Protein AF-A0A4R5VUU7-F1 (afdb_monomer)

Structure (mmCIF, N/CA/C/O backbone):
data_AF-A0A4R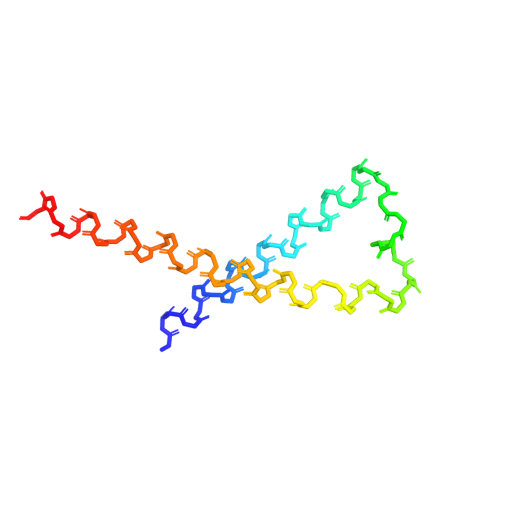5VUU7-F1
#
_entry.id   AF-A0A4R5VUU7-F1
#
loop_
_atom_site.group_PDB
_atom_site.id
_atom_site.type_symbol
_atom_site.label_atom_id
_atom_site.label_alt_id
_atom_site.label_comp_id
_atom_site.label_asym_id
_atom_site.label_entity_id
_atom_site.label_seq_id
_atom_site.pdbx_PDB_ins_code
_atom_site.Cartn_x
_atom_site.Cartn_y
_atom_site.Cartn_z
_atom_site.occupancy
_atom_site.B_iso_or_equiv
_atom_site.auth_seq_id
_atom_site.auth_comp_id
_atom_site.auth_asym_id
_atom_site.auth_atom_id
_atom_site.pdbx_PDB_model_num
ATOM 1 N N . MET A 1 1 ? 16.136 -6.099 -5.255 1.00 75.62 1 MET A N 1
ATOM 2 C CA . MET A 1 1 ? 15.869 -4.886 -4.443 1.00 75.62 1 MET A CA 1
ATOM 3 C C . MET A 1 1 ? 14.740 -4.029 -5.018 1.00 75.62 1 MET A C 1
ATOM 5 O O . MET A 1 1 ? 13.743 -3.853 -4.334 1.00 75.62 1 MET A O 1
ATOM 9 N N . LYS A 1 2 ? 14.835 -3.553 -6.272 1.00 79.06 2 LYS A N 1
ATOM 10 C CA . LYS A 1 2 ? 13.838 -2.646 -6.884 1.00 79.06 2 LYS A CA 1
ATOM 11 C C . LYS A 1 2 ? 12.401 -3.204 -6.897 1.00 79.06 2 LYS A C 1
ATOM 13 O O . LYS A 1 2 ? 11.473 -2.492 -6.538 1.00 79.06 2 LYS A O 1
ATOM 18 N N . ASP A 1 3 ? 12.227 -4.490 -7.211 1.00 81.69 3 ASP A N 1
ATOM 19 C CA . ASP A 1 3 ? 10.910 -5.151 -7.194 1.00 81.69 3 ASP A CA 1
ATOM 20 C C . ASP A 1 3 ? 10.270 -5.218 -5.800 1.00 81.69 3 ASP A C 1
ATOM 22 O O . ASP A 1 3 ? 9.069 -4.999 -5.657 1.00 81.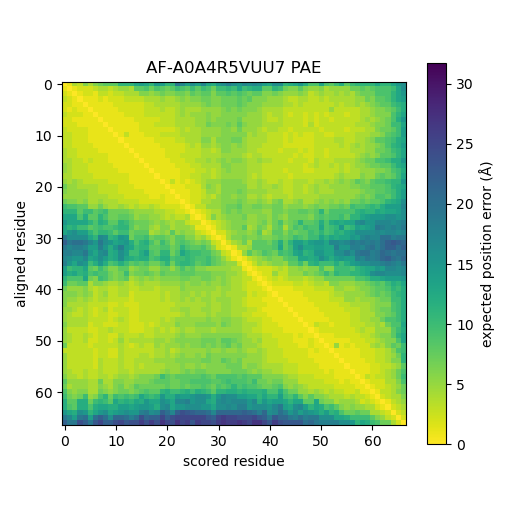69 3 ASP A O 1
ATOM 26 N N . TYR A 1 4 ? 11.069 -5.487 -4.764 1.00 84.81 4 TYR A N 1
ATOM 27 C CA . TYR A 1 4 ? 10.595 -5.530 -3.377 1.00 84.81 4 TYR A CA 1
ATOM 28 C C . TYR A 1 4 ? 10.183 -4.142 -2.883 1.00 84.81 4 TYR A C 1
ATOM 30 O O . TYR A 1 4 ? 9.165 -4.013 -2.211 1.00 84.81 4 TYR A O 1
ATOM 38 N N . PHE A 1 5 ? 10.925 -3.103 -3.274 1.00 88.94 5 PHE A N 1
ATOM 39 C CA . PHE A 1 5 ? 10.586 -1.716 -2.959 1.00 88.94 5 PHE A CA 1
ATOM 40 C C . PHE A 1 5 ? 9.254 -1.292 -3.591 1.00 88.94 5 PHE A C 1
ATOM 42 O O . PHE A 1 5 ? 8.414 -0.693 -2.927 1.00 88.94 5 PHE A O 1
ATOM 49 N N . ILE A 1 6 ? 9.020 -1.673 -4.850 1.00 87.94 6 ILE A N 1
ATOM 50 C CA . ILE A 1 6 ? 7.754 -1.409 -5.546 1.00 87.94 6 ILE A CA 1
ATOM 51 C C . ILE A 1 6 ? 6.592 -2.107 -4.832 1.00 87.94 6 ILE A C 1
ATOM 53 O O . ILE A 1 6 ? 5.589 -1.466 -4.533 1.00 87.94 6 ILE A O 1
ATOM 57 N N . ARG A 1 7 ? 6.740 -3.395 -4.494 1.00 89.06 7 ARG A N 1
ATOM 58 C CA . ARG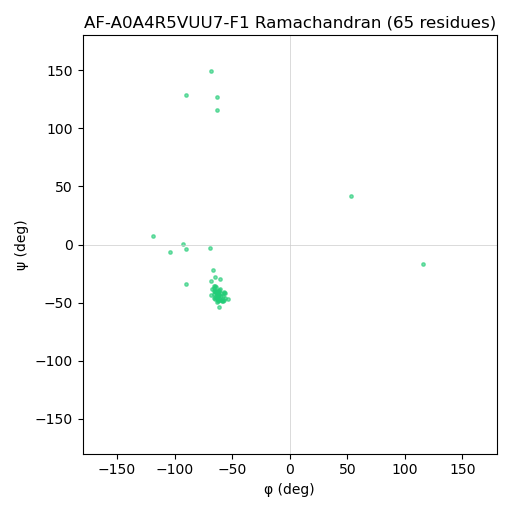 A 1 7 ? 5.726 -4.143 -3.727 1.00 89.06 7 ARG A CA 1
ATOM 59 C C . ARG A 1 7 ? 5.421 -3.487 -2.382 1.00 89.06 7 ARG A C 1
ATOM 61 O O . ARG A 1 7 ? 4.257 -3.410 -2.008 1.00 89.06 7 ARG A O 1
ATOM 68 N N . LEU A 1 8 ? 6.443 -2.996 -1.680 1.00 90.19 8 LEU A N 1
ATOM 69 C CA . LEU A 1 8 ? 6.290 -2.318 -0.393 1.00 90.19 8 LEU A CA 1
ATOM 70 C C . LEU A 1 8 ? 5.525 -0.994 -0.529 1.00 90.19 8 LEU A C 1
ATOM 72 O O . LEU A 1 8 ? 4.585 -0.765 0.227 1.00 90.19 8 LEU A O 1
ATOM 76 N N . ILE A 1 9 ? 5.865 -0.163 -1.521 1.00 91.88 9 ILE A N 1
ATOM 77 C CA . ILE A 1 9 ? 5.136 1.085 -1.795 1.00 91.88 9 ILE A CA 1
ATOM 78 C C . ILE A 1 9 ? 3.672 0.798 -2.121 1.00 91.88 9 ILE A C 1
ATOM 80 O O . ILE A 1 9 ? 2.790 1.432 -1.549 1.00 91.88 9 ILE A O 1
ATOM 84 N N . PHE A 1 10 ? 3.397 -0.168 -3.000 1.00 91.38 10 PHE A N 1
ATOM 85 C CA . PHE A 1 10 ? 2.021 -0.528 -3.341 1.00 91.38 10 PHE A CA 1
ATOM 86 C C . PHE A 1 10 ? 1.259 -1.132 -2.155 1.00 91.38 10 PHE A C 1
ATOM 88 O O . PHE A 1 10 ? 0.074 -0.845 -1.993 1.00 91.38 10 PHE A O 1
ATOM 95 N N . GLY A 1 11 ? 1.924 -1.907 -1.296 1.00 91.56 11 GLY A N 1
ATOM 96 C CA . GLY A 1 11 ? 1.337 -2.413 -0.056 1.00 91.56 11 GLY A CA 1
ATOM 97 C C . GLY A 1 11 ? 0.939 -1.280 0.891 1.00 91.56 11 GLY A C 1
ATOM 98 O O . GLY A 1 11 ? -0.204 -1.231 1.335 1.00 91.56 11 GLY A O 1
ATOM 99 N N . LEU A 1 12 ? 1.836 -0.316 1.125 1.00 91.44 12 LEU A N 1
ATOM 100 C CA . LEU A 1 12 ? 1.564 0.879 1.936 1.00 91.44 12 LEU A CA 1
ATOM 101 C C . LEU A 1 12 ? 0.4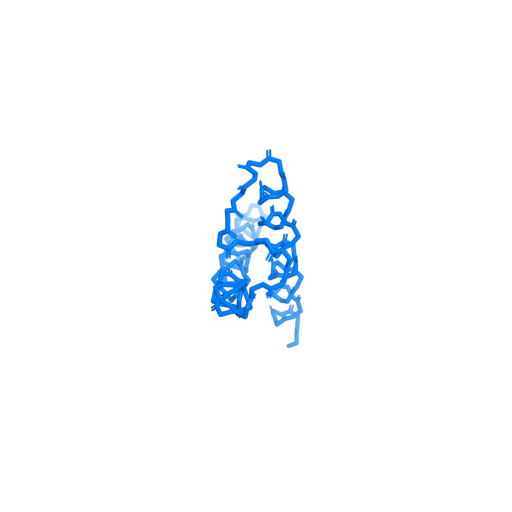33 1.737 1.352 1.00 91.44 12 LEU A C 1
ATOM 103 O O . LEU A 1 12 ? -0.460 2.156 2.085 1.00 91.44 12 LEU A O 1
ATOM 107 N N . LEU A 1 13 ? 0.434 1.948 0.034 1.00 93.06 13 LEU A N 1
ATOM 108 C CA . LEU A 1 13 ? -0.650 2.632 -0.678 1.00 93.06 13 LEU A CA 1
ATOM 109 C C . LEU A 1 13 ? -1.990 1.924 -0.469 1.00 93.06 13 LEU A C 1
ATOM 111 O O . LEU A 1 13 ? -2.991 2.575 -0.185 1.00 93.06 13 LEU A O 1
ATOM 115 N N . THR A 1 14 ? -1.998 0.595 -0.561 1.00 93.12 14 THR A N 1
ATOM 116 C CA . THR A 1 14 ? -3.205 -0.212 -0.354 1.00 93.12 14 THR A CA 1
ATOM 117 C C . THR A 1 14 ? -3.730 -0.053 1.070 1.00 93.12 14 THR A C 1
ATOM 119 O O . THR A 1 14 ? -4.921 0.178 1.242 1.00 93.12 14 THR A O 1
ATOM 122 N N . ILE A 1 15 ? -2.856 -0.094 2.083 1.00 90.56 15 ILE A N 1
ATOM 123 C CA . ILE A 1 15 ? -3.245 0.150 3.483 1.00 90.56 15 ILE A CA 1
ATOM 124 C C . ILE A 1 15 ? -3.888 1.534 3.629 1.00 90.56 15 ILE A C 1
ATOM 126 O O . ILE A 1 15 ? -4.966 1.646 4.206 1.00 90.56 15 ILE A O 1
ATOM 130 N N . GLY A 1 16 ? -3.260 2.578 3.078 1.00 90.25 16 GLY A N 1
ATOM 131 C CA . GLY A 1 16 ? -3.784 3.945 3.140 1.00 90.25 16 GLY A CA 1
ATOM 132 C C . GLY A 1 16 ? -5.163 4.084 2.489 1.00 90.25 16 GLY A C 1
ATOM 133 O O . GLY A 1 16 ? -6.063 4.679 3.077 1.00 90.25 16 GLY A O 1
ATOM 134 N N . VAL A 1 17 ? -5.358 3.483 1.312 1.00 91.38 17 VAL A N 1
ATOM 135 C CA . VAL A 1 17 ? -6.652 3.481 0.611 1.00 91.38 17 VAL A CA 1
ATOM 136 C C . VAL A 1 17 ? -7.712 2.719 1.406 1.00 91.38 17 VAL A C 1
ATOM 138 O O . VAL A 1 17 ? -8.817 3.223 1.578 1.00 91.38 17 VAL A O 1
ATOM 141 N N . VAL A 1 18 ? -7.386 1.538 1.931 1.00 89.69 18 VAL A N 1
ATOM 142 C CA . VAL A 1 18 ? -8.319 0.710 2.712 1.00 89.69 18 VAL A CA 1
ATOM 143 C C . VAL A 1 18 ? -8.750 1.422 3.990 1.00 89.69 18 VAL A C 1
ATOM 145 O O . VAL A 1 18 ? -9.939 1.449 4.285 1.00 89.69 18 VAL A O 1
ATOM 148 N N . LEU A 1 19 ? -7.818 2.051 4.712 1.00 87.31 19 LEU A N 1
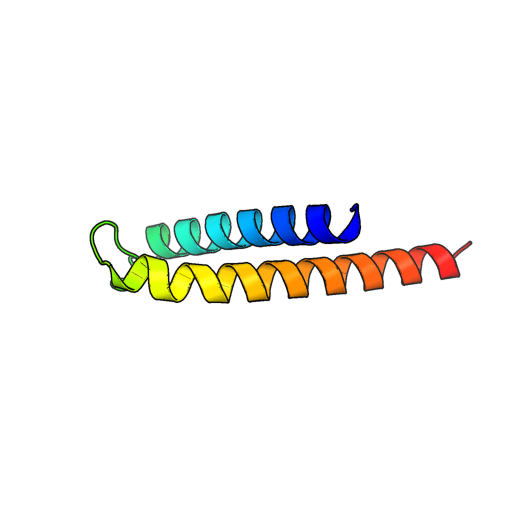ATOM 149 C CA . LEU A 1 19 ? -8.137 2.849 5.898 1.00 87.31 19 LEU A CA 1
ATOM 150 C C . LEU A 1 19 ? -8.977 4.085 5.549 1.00 87.31 19 LEU A C 1
ATOM 152 O O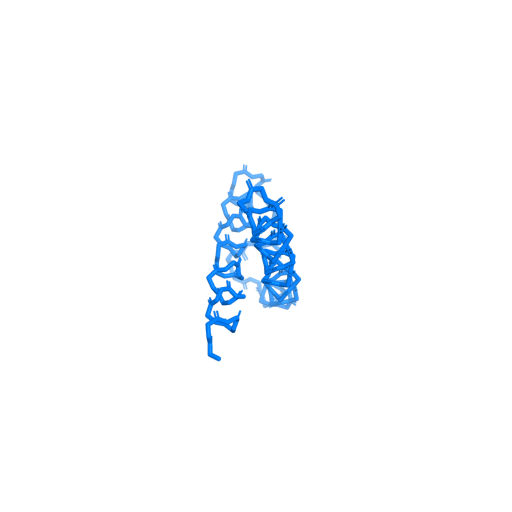 . LEU A 1 19 ? -9.930 4.395 6.259 1.00 87.31 19 LEU A O 1
ATOM 156 N N . GLY A 1 20 ? -8.673 4.765 4.439 1.00 87.88 20 GLY A N 1
ATOM 157 C CA . GLY A 1 20 ? -9.466 5.901 3.964 1.00 87.88 20 GLY A CA 1
ATOM 158 C C . GLY A 1 20 ? -10.904 5.508 3.610 1.00 87.88 20 GLY A C 1
ATOM 159 O O . GLY A 1 20 ? -11.850 6.178 4.021 1.00 87.88 20 GLY A O 1
ATOM 160 N N . ILE A 1 21 ? -11.083 4.384 2.909 1.00 88.00 21 ILE A N 1
ATOM 161 C CA . ILE A 1 21 ? -12.404 3.812 2.613 1.00 88.00 21 ILE A CA 1
ATOM 162 C C . ILE A 1 21 ? -13.101 3.409 3.916 1.00 88.00 21 ILE A C 1
ATOM 164 O O . ILE A 1 21 ? -14.260 3.755 4.120 1.00 88.00 21 ILE A O 1
ATOM 168 N N . ALA A 1 22 ? -12.404 2.734 4.830 1.00 87.06 22 ALA A N 1
ATOM 169 C CA . ALA A 1 22 ? -12.959 2.347 6.123 1.00 87.06 22 ALA A CA 1
ATOM 170 C C . ALA A 1 22 ? -13.502 3.533 6.917 1.00 87.06 22 ALA A C 1
ATOM 172 O O . ALA A 1 22 ? -14.597 3.447 7.471 1.00 87.06 22 ALA A O 1
ATOM 173 N N . TYR A 1 23 ? -12.772 4.647 6.907 1.00 85.25 23 TYR A N 1
ATOM 174 C CA . TYR A 1 23 ? -13.186 5.881 7.555 1.00 85.25 23 TYR A CA 1
ATOM 175 C C . TYR A 1 23 ? -14.445 6.486 6.915 1.00 85.25 23 TYR A C 1
ATOM 177 O O . TYR A 1 23 ? -15.389 6.825 7.625 1.00 85.25 23 TYR A O 1
ATOM 185 N N . ILE A 1 24 ? -14.501 6.576 5.580 1.00 89.62 24 ILE A N 1
ATOM 186 C CA . ILE A 1 24 ? -15.652 7.153 4.860 1.00 89.62 24 ILE A CA 1
ATOM 187 C C . ILE A 1 24 ? -16.912 6.293 5.034 1.00 89.62 24 ILE A C 1
ATOM 189 O O . ILE A 1 24 ? -17.998 6.822 5.259 1.00 89.62 24 ILE A O 1
ATOM 193 N N . PHE A 1 25 ? -16.772 4.971 4.943 1.00 88.25 25 PHE A N 1
ATOM 194 C CA . PHE A 1 25 ? -17.897 4.032 4.963 1.00 88.25 25 PHE A CA 1
ATOM 195 C C . PHE A 1 25 ? -18.232 3.495 6.363 1.00 88.25 25 PHE A C 1
ATOM 197 O O . PHE A 1 25 ? -19.169 2.714 6.498 1.00 88.25 25 PHE A O 1
ATOM 204 N N . ASN A 1 26 ? -17.509 3.923 7.407 1.00 82.44 26 ASN A N 1
ATOM 205 C CA . ASN A 1 26 ? -17.700 3.478 8.793 1.00 82.44 26 ASN A CA 1
ATOM 206 C C . ASN A 1 26 ? -17.663 1.942 8.965 1.00 82.44 26 ASN A C 1
ATOM 208 O O . ASN A 1 26 ? -18.449 1.372 9.722 1.00 82.44 26 ASN A O 1
ATOM 212 N N . PHE A 1 27 ? -16.740 1.256 8.282 1.00 81.25 27 PHE A N 1
ATOM 213 C CA . PHE A 1 27 ? -16.614 -0.201 8.398 1.00 81.25 27 PHE A CA 1
ATOM 214 C C . PHE A 1 27 ? -16.237 -0.613 9.829 1.00 81.25 27 PHE A C 1
ATOM 216 O O . PHE A 1 27 ? -15.145 -0.302 10.300 1.00 81.25 27 PHE A O 1
ATOM 223 N N . GLU A 1 28 ? -17.135 -1.339 10.501 1.00 76.56 28 GLU A N 1
ATOM 224 C CA . GLU A 1 28 ? -16.986 -1.762 11.903 1.00 76.56 28 GLU A CA 1
ATOM 225 C C . GLU A 1 28 ? -15.710 -2.576 12.149 1.00 76.56 28 GLU A C 1
ATOM 227 O O . GLU A 1 28 ? -14.915 -2.206 13.002 1.00 76.56 28 GLU A O 1
ATOM 232 N N . TRP A 1 29 ? -15.436 -3.573 11.307 1.00 74.25 29 TRP A N 1
ATOM 233 C CA . TRP A 1 29 ? -14.275 -4.476 11.400 1.00 74.25 29 TRP A CA 1
ATOM 234 C C . TRP A 1 29 ? -12.905 -3.828 11.102 1.00 74.25 29 TRP A C 1
ATOM 236 O O . TRP A 1 29 ? -11.864 -4.485 11.158 1.00 74.25 29 TRP A O 1
ATOM 246 N N . LEU A 1 30 ? -12.889 -2.544 10.731 1.00 71.38 30 LEU A N 1
ATOM 247 C CA . LEU A 1 30 ? -11.685 -1.750 10.457 1.00 71.38 30 LEU A CA 1
ATOM 248 C C . LEU A 1 30 ? -11.556 -0.541 11.399 1.00 71.38 30 LEU A C 1
ATOM 250 O O . LEU A 1 30 ? -10.654 0.280 11.204 1.00 71.38 30 LEU A O 1
ATOM 254 N N . LYS A 1 31 ? -12.425 -0.422 12.414 1.00 68.75 31 LYS A N 1
ATOM 255 C CA . LYS A 1 31 ? -12.364 0.657 13.406 1.00 68.75 31 LYS A CA 1
ATOM 256 C C . LYS A 1 31 ? -11.137 0.534 14.311 1.00 68.75 31 LYS A C 1
ATOM 258 O O . LYS A 1 31 ? -10.630 -0.550 14.603 1.00 68.75 31 LYS A O 1
ATOM 263 N N . ASP A 1 32 ? -10.646 1.689 14.753 1.00 65.62 32 ASP A N 1
ATOM 264 C CA . ASP A 1 32 ? -9.557 1.770 15.722 1.00 65.62 32 ASP A CA 1
ATOM 265 C C . ASP A 1 32 ? -9.981 1.147 17.059 1.00 65.62 32 ASP A C 1
ATOM 267 O O . ASP A 1 32 ? -11.003 1.521 17.631 1.00 65.62 32 ASP A O 1
ATOM 271 N N . GLY A 1 33 ? -9.179 0.204 17.558 1.00 65.88 33 GLY A N 1
ATOM 272 C CA . GLY A 1 33 ? -9.401 -0.469 18.843 1.00 65.88 33 GLY A CA 1
ATOM 273 C C . GLY A 1 33 ? -9.665 -1.971 18.743 1.00 65.88 33 GLY A C 1
ATOM 274 O O . GLY A 1 33 ? -9.478 -2.670 19.736 1.00 65.88 33 GLY A O 1
ATOM 275 N N . GLU A 1 34 ? -10.012 -2.492 17.563 1.00 68.81 34 GLU A N 1
ATOM 276 C CA . GLU A 1 34 ? -10.202 -3.933 17.368 1.00 68.81 34 GLU A CA 1
ATOM 277 C C . GLU A 1 34 ? -8.900 -4.622 16.936 1.00 68.81 34 GLU A C 1
ATOM 279 O O . GLU A 1 34 ? -8.242 -4.212 15.977 1.00 68.81 34 GLU A O 1
ATOM 284 N N . LEU A 1 35 ? -8.521 -5.698 17.635 1.00 67.31 35 LEU A N 1
ATOM 285 C CA . LEU A 1 35 ? -7.366 -6.540 17.281 1.00 67.31 35 LEU A CA 1
ATOM 286 C C . LEU A 1 35 ? -7.523 -7.170 15.887 1.00 67.31 35 LEU A C 1
ATOM 288 O O . LEU A 1 35 ? -6.534 -7.368 15.176 1.00 67.31 35 LEU A O 1
ATOM 292 N N . ASP A 1 36 ? -8.768 -7.406 15.477 1.00 72.62 36 ASP A N 1
ATOM 293 C CA . ASP A 1 36 ? -9.125 -8.014 14.198 1.00 72.62 36 ASP A CA 1
ATOM 294 C C . ASP A 1 36 ? -8.736 -7.133 13.005 1.00 72.62 36 ASP A C 1
ATOM 296 O O . ASP A 1 36 ? -8.353 -7.640 11.949 1.00 72.62 36 ASP A O 1
ATOM 300 N N . ARG A 1 37 ? -8.692 -5.807 13.192 1.00 72.19 37 ARG A N 1
ATOM 301 C CA . ARG A 1 37 ? -8.261 -4.848 12.167 1.00 72.19 37 ARG A CA 1
ATOM 302 C C . ARG A 1 37 ? -6.879 -5.191 11.606 1.00 72.19 37 ARG A C 1
ATOM 304 O O . ARG A 1 37 ? -6.681 -5.198 10.389 1.00 72.19 37 ARG A O 1
ATOM 311 N N . ASN A 1 38 ? -5.914 -5.490 12.479 1.00 72.81 38 ASN A N 1
ATOM 312 C CA . ASN A 1 38 ? -4.559 -5.844 12.050 1.00 72.81 38 ASN A CA 1
ATOM 313 C C . ASN A 1 38 ? -4.521 -7.195 11.330 1.00 72.81 38 ASN A C 1
ATOM 315 O O . ASN A 1 38 ? -3.710 -7.371 10.419 1.00 72.81 38 ASN A O 1
ATOM 319 N N . LEU A 1 39 ? -5.406 -8.122 11.706 1.00 81.81 39 LEU A N 1
ATOM 320 C CA . LEU A 1 39 ? -5.496 -9.448 11.106 1.00 81.81 39 LEU A CA 1
ATOM 321 C C . LEU A 1 39 ? -5.913 -9.379 9.632 1.00 81.81 39 LEU A C 1
ATOM 323 O O . LEU A 1 39 ? -5.403 -10.148 8.818 1.00 81.81 39 LEU A O 1
ATOM 327 N N . TYR A 1 40 ? -6.788 -8.436 9.272 1.00 81.56 40 TYR A N 1
ATOM 328 C CA . TYR A 1 40 ? -7.251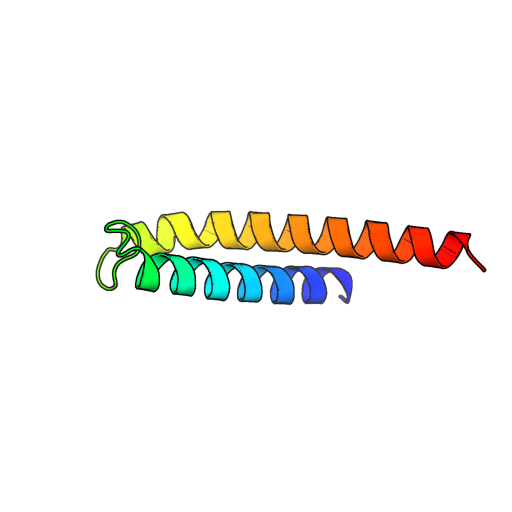 -8.270 7.893 1.00 81.56 40 TYR A CA 1
ATOM 329 C C . TYR A 1 40 ? -6.399 -7.304 7.064 1.00 81.56 40 TYR A C 1
ATOM 331 O O . TYR A 1 40 ? -6.197 -7.531 5.870 1.00 81.56 40 TYR A O 1
ATOM 339 N N . ILE A 1 41 ? -5.852 -6.246 7.668 1.00 85.00 41 ILE A N 1
ATOM 340 C CA . ILE A 1 41 ? -5.009 -5.273 6.952 1.00 85.00 41 ILE A CA 1
ATOM 341 C C . ILE A 1 41 ? -3.757 -5.935 6.370 1.00 85.00 41 ILE A C 1
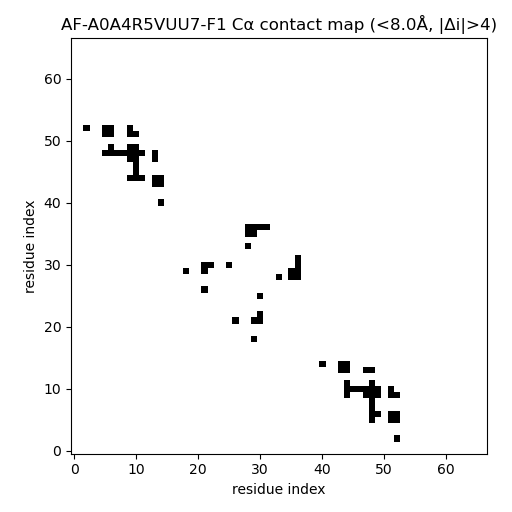ATOM 343 O O . ILE A 1 41 ? -3.360 -5.623 5.248 1.00 85.00 41 ILE A O 1
ATOM 347 N N . LEU A 1 42 ? -3.145 -6.862 7.108 1.00 85.44 42 LEU A N 1
ATOM 348 C CA . LEU A 1 42 ? -1.900 -7.518 6.709 1.00 85.44 42 LEU A CA 1
ATOM 349 C C . LEU A 1 42 ? -2.024 -8.321 5.397 1.00 85.44 42 LEU A C 1
ATOM 351 O O . LEU A 1 42 ? -1.256 -8.052 4.469 1.00 85.44 42 LEU A O 1
ATOM 355 N N . PRO A 1 43 ? -2.982 -9.258 5.247 1.00 89.19 43 PRO A N 1
ATOM 356 C CA . PRO A 1 43 ? -3.178 -9.968 3.987 1.00 89.19 43 PRO A CA 1
ATOM 357 C C . PRO A 1 43 ? -3.609 -9.032 2.853 1.00 89.19 43 PRO A C 1
ATOM 359 O O . PRO A 1 43 ? -3.121 -9.190 1.734 1.00 89.19 43 PRO A O 1
ATOM 362 N N . ILE A 1 44 ? -4.438 -8.016 3.122 1.00 89.25 44 ILE A N 1
ATOM 363 C CA . ILE A 1 44 ? -4.840 -7.032 2.103 1.00 89.25 44 ILE A CA 1
ATOM 364 C C . ILE A 1 44 ? -3.625 -6.251 1.584 1.00 89.25 44 ILE A C 1
ATOM 366 O O . ILE A 1 44 ? -3.469 -6.081 0.374 1.00 89.25 44 ILE A O 1
ATOM 370 N N . ALA A 1 45 ? -2.721 -5.834 2.471 1.00 89.81 45 ALA A N 1
ATOM 371 C CA . ALA A 1 45 ? -1.490 -5.145 2.101 1.00 89.81 45 ALA A CA 1
ATOM 372 C C . ALA A 1 45 ? -0.565 -6.024 1.248 1.00 89.81 45 ALA A C 1
ATOM 374 O O . ALA A 1 45 ? 0.014 -5.550 0.267 1.00 89.81 45 ALA A O 1
ATOM 375 N N . ILE A 1 46 ? -0.444 -7.312 1.589 1.00 89.75 46 ILE A N 1
ATOM 376 C CA . ILE A 1 46 ? 0.354 -8.274 0.819 1.00 89.75 46 ILE A CA 1
ATOM 377 C C . ILE A 1 46 ? -0.236 -8.443 -0.583 1.00 89.75 46 ILE A C 1
ATOM 379 O O . ILE A 1 46 ? 0.493 -8.324 -1.571 1.00 89.75 46 ILE A O 1
ATOM 383 N N . VAL A 1 47 ? -1.548 -8.672 -0.684 1.00 92.25 47 VAL A N 1
ATOM 384 C CA . VAL A 1 47 ? -2.239 -8.820 -1.972 1.00 92.25 47 VAL A CA 1
ATOM 385 C C . VAL A 1 47 ? -2.100 -7.543 -2.803 1.00 92.25 47 VAL A C 1
ATOM 387 O O . VAL A 1 47 ? -1.696 -7.615 -3.963 1.00 92.25 47 VAL A O 1
ATOM 390 N N . GLY A 1 48 ? -2.327 -6.371 -2.207 1.00 90.44 48 GLY A N 1
ATOM 391 C CA . GLY A 1 48 ? -2.174 -5.078 -2.874 1.00 90.44 48 GLY A CA 1
ATOM 392 C C . GLY A 1 48 ? -0.756 -4.827 -3.391 1.00 90.44 48 GLY A C 1
ATOM 393 O O . GLY A 1 48 ? -0.571 -4.408 -4.535 1.00 90.44 48 GLY A O 1
ATOM 394 N N . GLY A 1 49 ? 0.264 -5.179 -2.604 1.00 90.06 49 GLY A N 1
ATOM 395 C CA . GLY A 1 49 ? 1.663 -5.099 -3.023 1.00 90.06 49 GLY A CA 1
ATOM 396 C C . GLY A 1 49 ? 1.986 -5.994 -4.226 1.00 90.06 49 GLY A C 1
ATOM 397 O O . GLY A 1 49 ? 2.689 -5.570 -5.148 1.00 90.06 49 GLY A O 1
ATOM 398 N N . TRP A 1 50 ? 1.449 -7.217 -4.259 1.00 91.50 50 TRP A N 1
ATOM 399 C CA . TRP A 1 50 ? 1.610 -8.135 -5.394 1.00 91.50 50 TRP A CA 1
ATOM 400 C C . TRP A 1 50 ? 0.872 -7.659 -6.646 1.00 91.50 50 TRP A C 1
ATOM 402 O O . TRP A 1 50 ? 1.452 -7.688 -7.734 1.00 91.50 50 TRP A O 1
ATOM 412 N N . VAL A 1 51 ? -0.368 -7.186 -6.495 1.00 91.00 51 VAL A N 1
ATOM 413 C CA . VAL A 1 51 ? -1.182 -6.642 -7.593 1.00 91.00 51 VAL A CA 1
ATOM 414 C C . VAL A 1 51 ? -0.505 -5.420 -8.212 1.00 91.00 51 VAL A C 1
ATOM 416 O O . VAL A 1 51 ? -0.329 -5.364 -9.430 1.00 91.00 51 VAL A O 1
ATOM 419 N N . GLY A 1 52 ? -0.041 -4.478 -7.388 1.00 89.38 52 GLY A N 1
ATOM 420 C CA . GLY A 1 52 ? 0.670 -3.289 -7.856 1.00 89.38 52 GLY A CA 1
ATOM 421 C C . GLY A 1 52 ? 1.976 -3.619 -8.582 1.00 89.38 52 GLY A C 1
ATOM 422 O O . GLY A 1 52 ? 2.270 -3.058 -9.639 1.00 89.38 52 GLY A O 1
ATOM 423 N N . TRP A 1 53 ? 2.733 -4.603 -8.087 1.00 91.25 53 TRP A N 1
ATOM 424 C CA . TRP A 1 53 ? 3.926 -5.090 -8.784 1.00 91.25 53 TRP A CA 1
ATOM 425 C C . TRP A 1 53 ? 3.608 -5.762 -10.122 1.00 91.25 53 TRP A C 1
ATOM 427 O O . TRP A 1 53 ? 4.324 -5.542 -11.101 1.00 91.25 53 TRP A O 1
ATOM 437 N N . TYR A 1 54 ? 2.539 -6.559 -10.188 1.00 89.69 54 TYR A N 1
ATOM 438 C CA . TYR A 1 54 ? 2.117 -7.202 -11.430 1.00 89.69 54 TYR A CA 1
ATOM 439 C C . TYR A 1 54 ? 1.712 -6.166 -12.488 1.00 89.69 54 TYR A C 1
ATOM 441 O O . TYR A 1 54 ? 2.190 -6.231 -13.622 1.00 89.69 54 TYR A O 1
ATOM 449 N N . LEU A 1 55 ? 0.919 -5.161 -12.097 1.00 89.25 55 LEU A N 1
ATOM 450 C CA . LEU A 1 55 ? 0.540 -4.031 -12.952 1.00 89.25 55 LEU A CA 1
ATOM 451 C C . LEU A 1 55 ? 1.766 -3.258 -13.445 1.00 89.25 55 LEU A C 1
ATOM 453 O O . LEU A 1 55 ? 1.911 -3.037 -14.648 1.00 89.25 55 LEU A O 1
ATOM 457 N N . TYR A 1 56 ? 2.689 -2.916 -12.542 1.00 88.44 56 TYR A N 1
ATOM 458 C CA . TYR A 1 56 ? 3.935 -2.237 -12.896 1.00 88.44 56 TYR A CA 1
ATOM 459 C C . TYR A 1 56 ? 4.743 -3.029 -13.933 1.00 88.44 56 TYR A C 1
ATOM 461 O O . TYR A 1 56 ? 5.206 -2.475 -14.931 1.00 88.44 56 TYR A O 1
ATOM 469 N N . LYS A 1 57 ? 4.885 -4.344 -13.734 1.00 88.12 57 LYS A N 1
ATOM 470 C CA . LYS A 1 57 ? 5.621 -5.218 -14.655 1.00 88.12 57 LYS A CA 1
ATOM 471 C C . LYS A 1 57 ? 4.937 -5.325 -16.020 1.00 88.12 57 LYS A C 1
ATOM 473 O O . LYS A 1 57 ? 5.630 -5.370 -17.037 1.00 88.12 57 LYS A O 1
ATOM 478 N N . GLY A 1 58 ? 3.604 -5.349 -16.049 1.00 88.50 58 GLY A N 1
ATOM 479 C CA . GLY A 1 58 ? 2.813 -5.321 -17.280 1.00 88.50 58 GLY A CA 1
ATOM 480 C C . GLY A 1 58 ? 3.003 -4.025 -18.070 1.00 88.50 58 GLY A C 1
ATOM 481 O O . GLY A 1 58 ? 3.274 -4.074 -19.269 1.00 88.50 58 GLY A O 1
ATOM 482 N N . ILE A 1 59 ? 2.949 -2.874 -17.391 1.00 87.56 59 ILE A N 1
ATOM 483 C CA . ILE A 1 59 ? 3.176 -1.556 -18.004 1.00 87.56 59 ILE A CA 1
ATOM 484 C C . ILE A 1 59 ? 4.603 -1.448 -18.539 1.00 87.56 59 ILE A C 1
ATOM 486 O O . ILE A 1 59 ? 4.798 -1.043 -19.682 1.00 87.56 59 ILE A O 1
ATOM 490 N N . LYS A 1 60 ? 5.600 -1.870 -17.752 1.00 86.31 60 LYS A N 1
ATOM 491 C CA . LYS A 1 60 ? 7.002 -1.840 -18.174 1.00 86.31 60 LYS A CA 1
ATOM 492 C C . LYS A 1 60 ? 7.234 -2.673 -19.439 1.00 86.31 60 LYS A C 1
ATOM 494 O O . LYS A 1 60 ? 7.804 -2.167 -20.394 1.00 86.31 60 LYS A O 1
ATOM 499 N N . ARG A 1 61 ? 6.726 -3.912 -19.478 1.00 85.25 61 ARG A N 1
ATOM 500 C CA . ARG A 1 61 ? 6.820 -4.780 -20.668 1.00 85.25 61 ARG A CA 1
ATOM 501 C C . ARG A 1 61 ? 6.146 -4.184 -21.898 1.00 85.25 61 ARG A C 1
ATOM 503 O O . ARG A 1 61 ? 6.651 -4.349 -22.998 1.00 85.25 61 ARG A O 1
ATOM 510 N N . ARG A 1 62 ? 4.998 -3.523 -21.727 1.00 83.50 62 ARG A N 1
ATOM 511 C CA . ARG A 1 62 ? 4.338 -2.808 -22.827 1.00 83.50 62 ARG A CA 1
ATOM 512 C C . ARG A 1 62 ? 5.218 -1.689 -23.361 1.00 83.50 62 ARG A C 1
ATOM 514 O O . ARG A 1 62 ? 5.337 -1.581 -24.569 1.00 83.50 62 ARG A O 1
ATOM 521 N N . ASN A 1 63 ? 5.838 -0.907 -22.483 1.00 79.81 63 ASN A N 1
ATOM 522 C CA . ASN A 1 63 ? 6.703 0.193 -22.894 1.00 79.81 63 ASN A CA 1
ATOM 523 C C . ASN A 1 63 ? 7.960 -0.298 -23.628 1.00 79.81 63 ASN A C 1
ATOM 525 O O . ASN A 1 63 ? 8.329 0.288 -24.636 1.00 79.81 63 ASN A O 1
ATOM 529 N N . ASP A 1 64 ? 8.562 -1.400 -23.171 1.00 76.50 64 ASP A N 1
ATOM 530 C CA . ASP A 1 64 ? 9.746 -2.000 -23.805 1.00 76.50 64 ASP A CA 1
ATOM 531 C C . ASP A 1 64 ? 9.451 -2.585 -25.206 1.00 76.50 64 ASP A C 1
ATOM 533 O O . ASP A 1 64 ? 10.368 -2.737 -25.997 1.00 76.50 64 ASP A O 1
ATOM 537 N N . ASN A 1 65 ? 8.190 -2.908 -25.529 1.00 69.12 65 ASN A N 1
ATOM 538 C CA . ASN A 1 65 ? 7.782 -3.436 -26.842 1.00 69.12 65 ASN A CA 1
ATOM 539 C C . ASN A 1 65 ? 7.386 -2.344 -27.860 1.00 69.12 65 ASN A C 1
ATOM 541 O O . ASN A 1 65 ? 6.996 -2.676 -28.978 1.00 69.12 65 ASN A O 1
ATOM 545 N N . ILE A 1 66 ? 7.373 -1.069 -27.456 1.00 59.78 66 ILE A N 1
ATOM 546 C CA . ILE A 1 66 ? 6.944 0.068 -28.296 1.00 59.78 66 ILE A CA 1
ATOM 547 C C . ILE A 1 66 ? 8.158 0.875 -28.813 1.00 59.78 66 ILE A C 1
ATOM 549 O O . ILE A 1 66 ? 7.993 1.745 -29.667 1.00 59.78 66 ILE A O 1
ATOM 553 N N . PHE A 1 67 ? 9.371 0.555 -28.354 1.00 49.38 67 PHE A N 1
ATOM 554 C CA . PHE A 1 67 ? 10.651 1.082 -28.844 1.00 49.38 67 PHE A CA 1
ATOM 555 C C . PHE A 1 67 ? 11.480 -0.038 -29.476 1.00 49.38 67 PHE A C 1
ATOM 557 O O . PHE A 1 67 ? 12.304 0.289 -30.359 1.00 49.38 67 PHE A O 1
#

Sequence (67 aa):
MKDYFIRLIFGLLTIGVVLGIAYIFNFEWLKDGELDRNLYILPIAIVGGWVGWYLYKGIKRRNDNIF

Foldseek 3Di:
DVLVVQLQVQLVVQLVVVLVCCVVVVPPQCDPPDPSNVVPSVVSSNVRSVVRSVVVVVVVVVVVVVD

Organism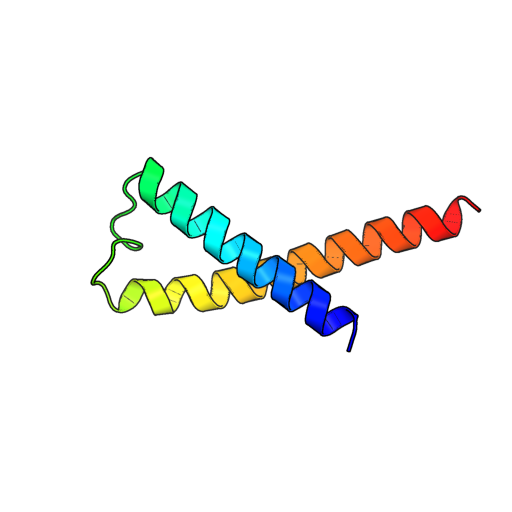: NCBI:txid2547811

pLDDT: mean 83.49, std 9.19, range [49.38, 93.12]

Secondary structure (DSSP, 8-state):
-HHHHHHHHHHHHHHHHHHHHHHHHT-GGGSTT-HHHHHHHHHHHHHHHHHHHHHHHHHHHHHHT--

Radius of gyration: 15.01 Å; Cα contacts (8 Å, |Δi|>4): 45; chains: 1; bounding box: 34×17×48 Å

Nearest PDB structures (foldseek):
  7zdm-assembly1_o  TM=4.290E-01  e=1.679E+00  Ovis aries
  7zdp-assembly1_o  TM=4.330E-01  e=1.785E+00  Ovis aries
  7zm8-assembly1_X  TM=6.039E-01  e=7.276E+00  Thermochaetoides thermophila DSM 1495
  6s3l-assembly1_G  TM=3.724E-01  e=5.699E+00  Vibrio mimicus CAIM 602

Mean predicted aligned error: 6.35 Å

Solvent-accessible surface area (backbone atoms only — not comparable to full-atom values): 3643 Å² total; per-residue (Å²): 110,71,69,58,52,48,21,50,53,29,13,53,52,37,45,54,50,52,52,51,49,28,64,77,69,62,40,72,77,61,41,91,88,50,77,61,28,60,66,54,48,51,58,51,19,52,51,32,6,50,51,45,39,51,52,51,53,52,53,50,54,52,56,67,74,75,111